Protein AF-A0A1H3DNI8-F1 (afdb_monomer)

Mean predicted aligned error: 7.24 Å

Organism: Thiocapsa roseopersicina (NCBI:txid1058)

Solvent-accessible surface area (backbone atoms only — not comparable to full-atom values): 6438 Å² total; per-residue (Å²): 113,74,70,64,51,64,71,48,41,70,64,71,63,36,50,56,39,47,54,70,52,35,52,58,49,36,53,52,34,41,51,51,11,56,80,66,75,40,41,19,64,27,28,28,52,31,8,49,54,24,22,51,38,8,52,54,35,46,41,41,48,44,75,74,60,31,62,71,52,42,58,53,54,78,69,60,81,82,91,76,77,89,76,79,52,80,66,53,53,51,52,52,52,50,51,54,38,40,49,43,7,49,74,44,43,7,53,50,29,29,51,52,8,48,49,38,26,58,50,16,74,76,58,108

pLDDT: mean 84.09, std 13.93, range [45.09, 97.44]

Sequence (124 aa):
MRAFLNRHSSTMLHPWAGAWVAVPVVVVLTRIGYDRHELSAYAALAGALMAILGVLTLGRPLLRLGYDEWLRQSRIIDGGHVAPTPEEQKAELEERRDAQAIQLSGPLLVILGTLLNGTSGFLS

Secondary structure (DSSP, 8-state):
-HHHHHHHHHHHT-TTHHHHHHHHHHHHHHHHHHHTT-HHHHHHHHHHHHHHHHHHHHTHHHHHH-HHHHHHHTT------SS--HHHHHHHHHHHHHHHIIIIIHHHHHHHHHHHHHHGGG--

Foldseek 3Di:
DVVVCVVCCVQCLQLCNLVVVLVVQLVVLCVVCVVVVNNLVSLLVSLVSLLVSLVVLLCRVCVVQNDVRVVVVVPDDDPDDDDDDPVVVVVVVSVVRNCCSNPPRSVVSNVSSVVSNVCSVVSD

Structure (mmCIF, N/CA/C/O backbone):
data_AF-A0A1H3DNI8-F1
#
_entry.id   AF-A0A1H3DNI8-F1
#
loop_
_atom_site.group_PDB
_atom_site.id
_atom_site.type_symbol
_atom_site.label_atom_id
_atom_site.label_alt_id
_atom_site.label_comp_id
_atom_site.label_asym_id
_atom_site.label_entity_id
_atom_site.label_seq_id
_atom_site.pdbx_PDB_ins_code
_atom_site.Cartn_x
_atom_site.Cartn_y
_atom_site.Cartn_z
_atom_site.occupancy
_atom_site.B_iso_or_equiv
_atom_site.auth_seq_id
_atom_site.auth_comp_id
_atom_site.auth_asym_id
_atom_site.auth_atom_id
_atom_site.pdbx_PDB_model_num
ATOM 1 N N . MET A 1 1 ? -27.084 -3.048 0.893 1.00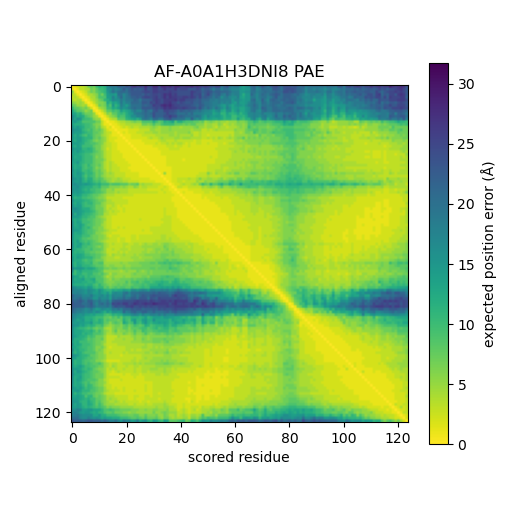 45.53 1 MET A N 1
ATOM 2 C CA . MET A 1 1 ? -25.724 -2.542 0.584 1.00 45.53 1 MET A CA 1
ATOM 3 C C . MET A 1 1 ? -24.697 -2.872 1.677 1.00 45.53 1 MET A C 1
ATOM 5 O O . MET A 1 1 ? -23.695 -3.491 1.351 1.00 45.53 1 MET A O 1
ATOM 9 N N . ARG A 1 2 ? -24.959 -2.599 2.971 1.00 45.12 2 ARG A N 1
ATOM 10 C CA . ARG A 1 2 ? -24.058 -2.975 4.094 1.00 45.12 2 ARG A CA 1
ATOM 11 C C . ARG A 1 2 ? -23.759 -4.485 4.216 1.00 45.12 2 ARG A C 1
ATOM 13 O O . ARG A 1 2 ? -22.631 -4.858 4.504 1.00 45.12 2 ARG A O 1
ATOM 20 N N . ALA A 1 3 ? -24.730 -5.358 3.932 1.00 45.34 3 ALA A N 1
ATOM 21 C CA . ALA A 1 3 ? -24.547 -6.814 4.027 1.00 45.34 3 ALA A CA 1
ATOM 22 C C . ALA A 1 3 ? -23.664 -7.423 2.914 1.00 45.34 3 ALA A C 1
ATOM 24 O O . ALA A 1 3 ? -22.999 -8.428 3.146 1.00 45.34 3 ALA A O 1
ATOM 25 N N . PHE A 1 4 ? -23.620 -6.806 1.726 1.00 45.09 4 PHE A N 1
ATOM 26 C CA . PHE A 1 4 ? -22.771 -7.260 0.614 1.00 45.09 4 PHE A CA 1
ATOM 27 C C . PHE A 1 4 ? -21.298 -6.895 0.856 1.00 45.09 4 PHE A C 1
ATOM 29 O O . PHE A 1 4 ? -20.410 -7.714 0.637 1.00 45.09 4 PHE A O 1
ATOM 36 N N . LEU A 1 5 ? -21.050 -5.710 1.431 1.00 51.81 5 LEU A N 1
ATOM 37 C CA . LEU A 1 5 ? -19.719 -5.301 1.888 1.00 51.81 5 LEU A CA 1
ATOM 38 C C . LEU A 1 5 ? -19.179 -6.237 2.979 1.00 51.81 5 LEU A C 1
ATOM 40 O O . LEU A 1 5 ? -18.004 -6.574 2.955 1.00 51.81 5 LEU A O 1
ATOM 44 N N . ASN A 1 6 ? -20.031 -6.733 3.881 1.00 49.19 6 ASN A N 1
ATOM 45 C CA . ASN A 1 6 ? -19.583 -7.514 5.038 1.00 49.19 6 ASN A CA 1
ATOM 46 C C . ASN A 1 6 ? -19.055 -8.924 4.703 1.00 49.19 6 ASN A C 1
ATOM 48 O O . ASN A 1 6 ? -18.281 -9.489 5.471 1.00 49.19 6 ASN A O 1
ATOM 52 N N . ARG A 1 7 ? -19.460 -9.515 3.569 1.00 46.69 7 ARG A N 1
ATOM 53 C CA . ARG A 1 7 ? -19.007 -10.862 3.167 1.00 46.69 7 ARG A CA 1
ATOM 54 C C . ARG A 1 7 ? -17.749 -10.832 2.295 1.00 46.69 7 ARG A C 1
ATOM 56 O O . ARG A 1 7 ? -17.007 -11.808 2.280 1.00 46.69 7 ARG A O 1
ATOM 63 N N . HIS A 1 8 ? -17.497 -9.732 1.587 1.00 46.47 8 HIS A N 1
ATOM 64 C CA . HIS A 1 8 ? -16.284 -9.539 0.780 1.00 46.47 8 HIS A CA 1
ATOM 65 C C . HIS A 1 8 ? -15.210 -8.693 1.484 1.00 46.47 8 HIS A C 1
ATOM 67 O O . HIS A 1 8 ? -14.048 -8.758 1.093 1.00 46.47 8 HIS A O 1
ATOM 73 N N . SER A 1 9 ? -15.547 -7.974 2.562 1.00 50.59 9 SER A N 1
ATOM 74 C CA . SER A 1 9 ? -14.577 -7.195 3.344 1.00 50.59 9 SER A CA 1
ATOM 75 C C . SER A 1 9 ? -13.509 -8.069 4.000 1.00 50.59 9 SER A C 1
ATOM 77 O O . SER A 1 9 ? -12.346 -7.690 4.014 1.00 50.59 9 SER A O 1
ATOM 79 N N . SER A 1 10 ? -13.867 -9.261 4.488 1.00 53.47 10 SER A N 1
ATOM 80 C CA . SER A 1 10 ? -12.931 -10.110 5.242 1.00 53.47 10 SER A CA 1
ATOM 81 C C . SER A 1 10 ? -11.736 -10.627 4.427 1.00 53.47 10 SER A C 1
ATOM 83 O O . SER A 1 10 ? -10.675 -10.866 5.000 1.00 53.47 10 SER A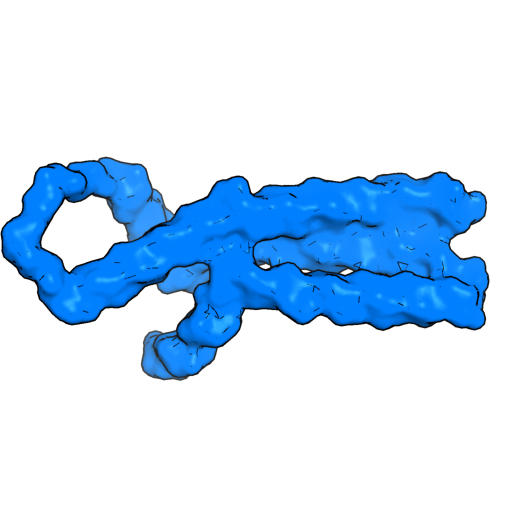 O 1
ATOM 85 N N . THR A 1 11 ? -11.875 -10.768 3.104 1.00 53.34 11 THR A N 1
ATOM 86 C CA . THR A 1 11 ? -10.793 -11.211 2.206 1.00 53.34 11 THR A CA 1
ATOM 87 C C . THR A 1 11 ? -10.196 -10.071 1.381 1.00 53.34 11 THR A C 1
ATOM 89 O O . THR A 1 11 ? -8.987 -10.070 1.159 1.00 53.34 11 THR A O 1
ATOM 92 N N . MET A 1 12 ? -10.993 -9.075 0.966 1.00 52.88 12 MET A N 1
ATOM 93 C CA . MET A 1 12 ? -10.488 -7.903 0.231 1.00 52.88 12 MET A CA 1
ATOM 94 C C . MET A 1 12 ? -9.745 -6.906 1.129 1.00 52.88 12 MET A C 1
ATOM 96 O O . MET A 1 12 ? -8.900 -6.160 0.645 1.00 52.88 12 MET A O 1
ATOM 100 N N . LEU A 1 13 ? -10.011 -6.921 2.436 1.00 63.69 13 LEU A N 1
ATOM 101 C CA . LEU A 1 13 ? -9.328 -6.106 3.436 1.00 63.69 13 LEU A CA 1
ATOM 102 C C . LEU A 1 13 ? -8.445 -7.008 4.305 1.00 63.69 13 LEU A C 1
ATOM 104 O O . LEU A 1 13 ? -8.536 -7.003 5.524 1.00 63.69 13 LEU A O 1
ATOM 108 N N . HIS A 1 14 ? -7.595 -7.848 3.720 1.00 78.50 14 HIS A N 1
ATOM 109 C CA . HIS A 1 14 ? -6.454 -8.385 4.467 1.00 78.50 14 HIS A CA 1
ATOM 110 C C . HIS A 1 14 ? -5.300 -7.379 4.351 1.00 78.50 14 HIS A C 1
ATOM 112 O O . HIS A 1 14 ? -5.119 -6.825 3.266 1.00 78.50 14 HIS A O 1
ATOM 118 N N . PRO A 1 15 ? -4.491 -7.111 5.400 1.00 79.19 15 PRO A N 1
ATOM 119 C CA . PRO A 1 15 ? -3.442 -6.088 5.300 1.00 79.19 15 PRO A CA 1
ATOM 120 C C . PRO A 1 15 ? -2.416 -6.413 4.209 1.00 79.19 15 PRO A C 1
ATOM 122 O O . PRO A 1 15 ? -1.789 -5.517 3.658 1.00 79.19 15 PRO A O 1
ATOM 125 N N . TRP A 1 16 ? -2.303 -7.689 3.842 1.00 83.56 16 TRP A N 1
ATOM 126 C CA . TRP A 1 16 ? -1.417 -8.179 2.788 1.00 83.56 16 TRP A CA 1
ATOM 127 C C . TRP A 1 16 ? -2.099 -8.427 1.439 1.00 83.56 16 TRP A C 1
ATOM 129 O O . TRP A 1 16 ? -1.422 -8.843 0.502 1.00 83.56 16 TRP A O 1
ATOM 139 N N . ALA A 1 17 ? -3.403 -8.161 1.300 1.00 85.12 17 ALA A N 1
ATOM 140 C CA . ALA A 1 17 ? -4.113 -8.386 0.039 1.00 85.12 17 ALA A CA 1
ATOM 141 C C . ALA A 1 17 ? -3.478 -7.601 -1.122 1.00 85.12 17 ALA A C 1
ATOM 143 O O . ALA A 1 17 ? -3.284 -8.150 -2.204 1.00 85.12 17 ALA A O 1
ATOM 144 N N . GLY A 1 18 ? -3.061 -6.353 -0.870 1.00 82.31 18 GLY A N 1
ATOM 145 C CA . GLY A 1 18 ? -2.341 -5.540 -1.851 1.00 82.31 18 GLY A CA 1
ATOM 146 C C . GLY A 1 18 ? -1.036 -6.187 -2.322 1.00 82.31 18 GLY A C 1
ATOM 147 O O . GLY A 1 18 ? -0.750 -6.177 -3.514 1.00 82.31 18 GLY A O 1
ATOM 148 N N . ALA A 1 19 ? -0.282 -6.829 -1.424 1.00 85.38 19 ALA A N 1
ATOM 149 C CA . ALA A 1 19 ? 0.957 -7.526 -1.773 1.00 85.38 19 ALA A CA 1
ATOM 150 C C . ALA A 1 19 ? 0.700 -8.805 -2.584 1.00 85.38 19 ALA A C 1
ATOM 152 O O . ALA A 1 19 ? 1.408 -9.068 -3.555 1.00 85.38 19 ALA A O 1
ATOM 153 N N . TRP A 1 20 ? -0.340 -9.567 -2.232 1.00 88.62 20 TRP A N 1
ATOM 154 C CA . TRP A 1 20 ? -0.736 -10.767 -2.977 1.00 88.62 20 TRP A CA 1
ATOM 155 C C . TRP A 1 20 ? -1.162 -10.466 -4.413 1.00 88.62 20 TRP A C 1
ATOM 157 O O . TRP A 1 20 ? -0.987 -11.319 -5.274 1.00 88.62 20 TRP A O 1
ATOM 167 N N . VAL A 1 21 ? -1.687 -9.267 -4.681 1.00 88.06 21 VAL A N 1
ATOM 168 C CA . VAL A 1 21 ? -2.006 -8.810 -6.042 1.00 88.06 21 VAL A CA 1
ATOM 169 C C . VAL A 1 21 ? -0.784 -8.184 -6.719 1.00 88.06 21 VAL A C 1
ATOM 171 O O . VAL A 1 21 ? -0.505 -8.483 -7.879 1.00 88.06 21 VAL A O 1
ATOM 174 N N . ALA A 1 22 ? -0.027 -7.348 -6.004 1.00 89.50 22 ALA A N 1
ATOM 175 C CA . ALA A 1 22 ? 1.116 -6.628 -6.558 1.00 8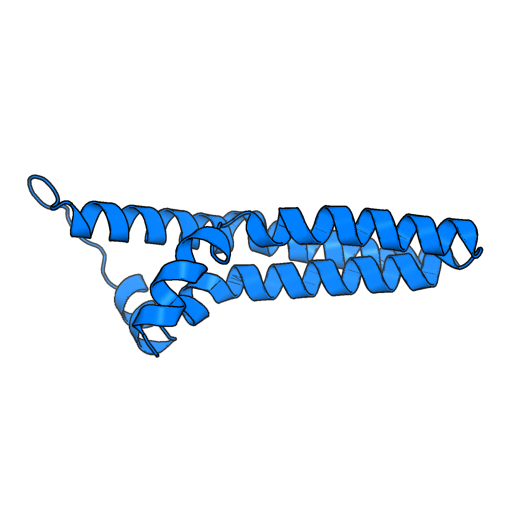9.50 22 ALA A CA 1
ATOM 176 C C . ALA A 1 22 ? 2.216 -7.569 -7.066 1.00 89.50 22 ALA A C 1
ATOM 178 O O . ALA A 1 22 ? 2.730 -7.357 -8.161 1.00 89.50 22 ALA A O 1
ATOM 179 N N . VAL A 1 23 ? 2.561 -8.620 -6.314 1.00 90.62 23 VAL A N 1
ATOM 180 C CA . VAL A 1 23 ? 3.664 -9.523 -6.682 1.00 90.62 23 VAL A CA 1
ATOM 181 C C . VAL A 1 23 ? 3.401 -10.245 -8.015 1.00 90.62 23 VAL A C 1
ATOM 183 O O . VAL A 1 23 ? 4.237 -10.120 -8.911 1.00 90.62 23 VAL A O 1
ATOM 186 N N . PRO A 1 24 ? 2.259 -10.931 -8.227 1.00 93.44 24 PRO A N 1
ATOM 187 C CA . PRO A 1 24 ? 1.938 -11.521 -9.526 1.00 93.44 24 PRO A CA 1
ATOM 188 C C . PRO A 1 24 ? 1.899 -10.498 -10.661 1.00 93.44 24 PRO A C 1
ATOM 190 O O . PRO A 1 24 ? 2.417 -10.779 -11.737 1.00 93.44 24 PRO A O 1
ATOM 193 N N . VAL A 1 25 ? 1.330 -9.308 -10.429 1.00 92.00 25 VAL A N 1
ATOM 194 C CA . VAL A 1 25 ? 1.269 -8.245 -11.447 1.00 92.00 25 VAL A CA 1
ATOM 195 C C . VAL A 1 25 ? 2.673 -7.818 -11.871 1.00 92.00 25 VAL A C 1
ATOM 197 O O . VAL A 1 25 ? 2.956 -7.767 -13.066 1.00 92.00 25 VAL A O 1
ATOM 200 N N . VAL A 1 26 ? 3.573 -7.577 -10.915 1.00 93.19 26 VAL A N 1
ATOM 201 C CA . VAL A 1 26 ? 4.968 -7.215 -11.195 1.00 93.19 26 VAL A CA 1
ATOM 202 C C . VAL A 1 26 ? 5.671 -8.327 -11.972 1.00 93.19 26 VAL A C 1
ATOM 204 O O . VAL A 1 26 ? 6.311 -8.043 -12.983 1.00 93.19 26 VAL A O 1
ATOM 207 N N . VAL A 1 27 ? 5.521 -9.590 -11.563 1.00 94.25 27 VAL A N 1
ATOM 208 C CA . VAL A 1 27 ? 6.133 -10.739 -12.253 1.00 94.25 27 VAL A CA 1
ATOM 209 C C . VAL A 1 27 ? 5.633 -10.853 -13.694 1.00 94.25 27 VAL A C 1
ATOM 211 O O . VAL A 1 27 ? 6.442 -10.966 -14.615 1.00 94.25 27 VAL A O 1
ATOM 214 N N . VAL A 1 28 ? 4.317 -10.778 -13.909 1.00 95.75 28 VAL A N 1
ATOM 215 C CA . VAL A 1 28 ? 3.707 -10.896 -15.241 1.00 95.75 28 VAL A CA 1
ATOM 216 C C . VAL A 1 28 ? 4.136 -9.744 -16.146 1.00 95.75 28 VAL A C 1
ATOM 218 O O . VAL A 1 28 ? 4.565 -9.986 -17.272 1.00 95.75 28 VAL A O 1
ATOM 221 N N . LEU A 1 29 ? 4.078 -8.499 -15.667 1.00 93.12 29 LEU A N 1
ATOM 222 C CA . LEU A 1 29 ? 4.451 -7.335 -16.474 1.00 93.12 29 LEU A CA 1
ATOM 223 C C . LEU A 1 29 ? 5.943 -7.325 -16.804 1.00 93.12 29 LEU A C 1
ATOM 225 O O . LEU A 1 29 ? 6.306 -7.086 -17.952 1.00 93.12 29 LEU A O 1
ATOM 229 N N . THR A 1 30 ? 6.801 -7.658 -15.840 1.00 90.75 30 THR A N 1
ATOM 230 C CA . THR A 1 30 ? 8.251 -7.745 -16.071 1.00 90.75 30 THR A CA 1
ATOM 231 C C . THR A 1 30 ? 8.571 -8.847 -17.080 1.00 90.75 30 THR A C 1
ATOM 233 O O . THR A 1 30 ? 9.407 -8.652 -17.959 1.00 90.75 30 THR A O 1
ATOM 236 N N . ARG A 1 31 ? 7.868 -9.988 -17.013 1.00 93.56 31 ARG A N 1
ATOM 237 C CA . ARG A 1 31 ? 8.028 -11.074 -17.984 1.00 93.56 31 ARG A CA 1
ATOM 238 C C . ARG A 1 31 ? 7.612 -10.654 -19.394 1.00 93.56 31 ARG A C 1
ATOM 240 O O . ARG A 1 31 ? 8.357 -10.909 -20.333 1.00 93.56 31 ARG A O 1
ATOM 247 N N . ILE A 1 32 ? 6.469 -9.981 -19.538 1.00 94.12 32 ILE A N 1
ATOM 248 C CA . ILE A 1 32 ? 6.008 -9.460 -20.835 1.00 94.12 32 ILE A CA 1
ATOM 249 C C . ILE A 1 32 ? 7.001 -8.430 -21.385 1.00 94.12 32 ILE A C 1
ATOM 251 O O . ILE A 1 32 ? 7.348 -8.488 -22.562 1.00 94.12 32 ILE A O 1
ATOM 255 N N . GLY A 1 33 ? 7.484 -7.513 -20.543 1.00 91.69 33 GLY A N 1
ATOM 256 C CA . GLY A 1 33 ? 8.471 -6.509 -20.939 1.00 91.69 33 GLY A CA 1
ATOM 257 C C . GLY A 1 33 ? 9.794 -7.125 -21.385 1.00 91.69 33 GLY A C 1
ATOM 258 O O . GLY A 1 33 ? 10.369 -6.671 -22.371 1.00 91.69 33 GLY A O 1
ATOM 259 N N . TYR A 1 34 ? 10.241 -8.191 -20.716 1.00 92.31 34 TYR A N 1
ATOM 260 C CA . TYR A 1 34 ? 11.410 -8.962 -21.134 1.00 92.31 34 TYR A CA 1
ATOM 261 C C . TYR A 1 34 ? 11.205 -9.602 -22.514 1.00 92.31 34 TYR A C 1
ATOM 263 O O . TYR A 1 34 ? 12.034 -9.415 -23.399 1.00 92.31 34 TYR A O 1
ATOM 271 N N . ASP A 1 35 ? 10.077 -10.289 -22.720 1.00 94.56 35 ASP A N 1
ATOM 272 C CA . ASP A 1 35 ? 9.773 -10.980 -23.981 1.00 94.56 35 ASP A CA 1
ATOM 273 C C . ASP A 1 35 ? 9.573 -10.008 -25.163 1.00 94.56 35 ASP A C 1
ATOM 275 O O . ASP A 1 35 ? 9.755 -10.391 -26.318 1.00 94.56 35 ASP A O 1
ATOM 279 N N . ARG A 1 36 ? 9.214 -8.746 -24.889 1.00 93.00 36 ARG A N 1
ATOM 280 C CA . ARG A 1 36 ? 9.007 -7.689 -25.896 1.00 93.00 36 ARG A CA 1
ATOM 281 C C . ARG A 1 36 ? 10.189 -6.734 -26.068 1.00 93.00 36 ARG A C 1
ATOM 283 O O . ARG A 1 36 ? 10.085 -5.820 -26.875 1.00 93.00 36 ARG A O 1
ATOM 290 N N . HIS A 1 37 ? 11.289 -6.924 -25.335 1.00 90.38 37 HIS A N 1
ATOM 291 C CA . HIS A 1 37 ? 12.414 -5.977 -25.278 1.00 90.38 37 HIS A CA 1
ATOM 292 C C . HIS A 1 37 ? 12.018 -4.541 -24.861 1.00 90.38 37 HIS A C 1
ATOM 294 O O . HIS A 1 37 ? 12.707 -3.579 -25.179 1.00 90.38 37 HIS A O 1
ATOM 300 N N . GLU A 1 38 ? 10.935 -4.393 -24.095 1.00 92.44 38 GLU A N 1
ATOM 301 C CA . GLU A 1 38 ? 10.384 -3.112 -23.618 1.00 92.44 38 GLU A CA 1
ATOM 302 C C . GLU A 1 38 ? 10.420 -3.032 -22.079 1.00 92.44 38 GLU A C 1
ATOM 304 O O . GLU A 1 38 ? 9.542 -2.447 -21.443 1.00 92.44 38 GLU A O 1
ATOM 309 N N . LEU A 1 39 ? 11.422 -3.656 -21.447 1.00 90.69 39 LEU A N 1
ATOM 310 C CA . LEU A 1 39 ? 11.485 -3.846 -19.992 1.00 90.69 39 LEU A CA 1
ATOM 311 C C . LEU A 1 39 ? 11.282 -2.544 -19.203 1.00 90.69 39 LEU A C 1
ATOM 313 O O . LEU A 1 39 ? 10.576 -2.558 -18.196 1.00 90.69 39 LEU A O 1
ATOM 317 N N . SER A 1 40 ? 11.837 -1.427 -19.684 1.00 92.50 40 SER A N 1
ATOM 318 C CA . SER A 1 40 ? 11.653 -0.100 -19.088 1.00 92.50 40 SER A CA 1
ATOM 319 C C . SER A 1 40 ? 10.166 0.271 -18.951 1.00 92.50 40 SER A C 1
ATOM 321 O O . SER A 1 40 ? 9.686 0.509 -17.843 1.00 92.50 40 SER A O 1
ATOM 323 N N . ALA A 1 41 ? 9.386 0.215 -20.035 1.00 92.81 41 ALA A N 1
ATOM 324 C CA . ALA A 1 41 ? 7.978 0.617 -20.016 1.00 92.81 41 ALA A CA 1
ATOM 325 C C . ALA A 1 41 ? 7.124 -0.256 -19.076 1.00 92.81 41 ALA A C 1
ATOM 327 O O . ALA A 1 41 ? 6.291 0.255 -18.321 1.00 92.81 41 ALA A O 1
ATOM 328 N N . TYR A 1 42 ? 7.351 -1.573 -19.071 1.00 93.56 42 TYR A N 1
ATOM 329 C CA . TYR A 1 42 ? 6.590 -2.485 -18.211 1.00 93.56 42 TYR A CA 1
ATOM 330 C C . TYR A 1 42 ? 7.034 -2.430 -16.745 1.00 93.56 42 TYR A C 1
ATOM 332 O O . TYR A 1 42 ? 6.186 -2.573 -15.864 1.00 93.56 42 TYR A O 1
ATOM 340 N N . ALA A 1 43 ? 8.315 -2.171 -16.462 1.00 91.88 43 ALA A N 1
ATOM 341 C CA . ALA A 1 43 ? 8.794 -1.916 -15.104 1.00 91.88 43 ALA A CA 1
ATOM 342 C C . ALA A 1 43 ? 8.183 -0.624 -14.538 1.00 91.88 43 ALA A C 1
ATOM 344 O O . ALA A 1 43 ? 7.712 -0.615 -13.398 1.00 91.88 43 ALA A O 1
ATOM 345 N N . ALA A 1 44 ? 8.090 0.436 -15.352 1.00 94.06 44 ALA A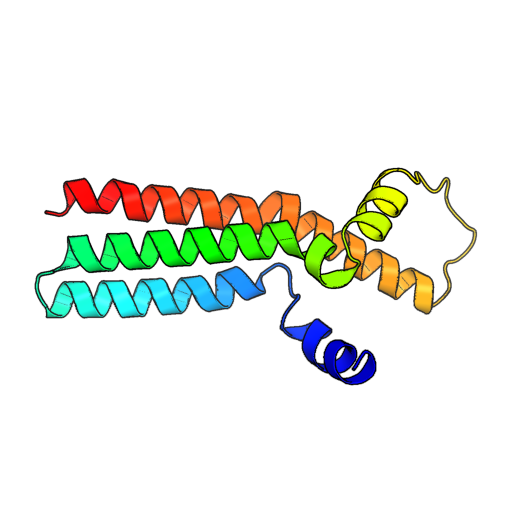 N 1
ATOM 346 C CA . ALA A 1 44 ? 7.421 1.680 -14.976 1.00 94.06 44 ALA A CA 1
ATOM 347 C C . ALA A 1 44 ? 5.953 1.434 -14.595 1.00 94.06 44 ALA A C 1
ATOM 349 O O . ALA A 1 44 ? 5.501 1.846 -13.521 1.00 94.06 44 ALA A O 1
ATOM 350 N N . LEU A 1 45 ? 5.219 0.709 -15.446 1.00 94.50 45 LEU A N 1
ATOM 351 C CA . LEU A 1 45 ? 3.820 0.358 -15.209 1.00 94.50 45 LEU A CA 1
ATOM 352 C C . LEU A 1 45 ? 3.648 -0.507 -13.953 1.00 94.50 45 LEU A C 1
ATOM 354 O O . LEU A 1 45 ? 2.785 -0.222 -13.123 1.00 94.50 45 LEU A O 1
ATOM 358 N N . ALA A 1 46 ? 4.480 -1.537 -13.788 1.00 94.25 46 ALA A N 1
ATOM 359 C CA . ALA A 1 46 ? 4.447 -2.417 -12.626 1.00 94.25 46 ALA A CA 1
ATOM 360 C C . ALA A 1 46 ? 4.686 -1.644 -11.321 1.00 94.25 46 ALA A C 1
ATOM 362 O O . ALA A 1 46 ? 3.937 -1.812 -10.356 1.00 94.25 46 ALA A O 1
ATOM 363 N N . GLY A 1 47 ? 5.677 -0.747 -11.312 1.00 95.00 47 GLY A N 1
ATOM 364 C CA . GLY A 1 47 ? 5.967 0.118 -10.173 1.00 95.00 47 GLY A CA 1
ATOM 365 C C . GLY A 1 47 ? 4.814 1.065 -9.838 1.00 95.00 47 GLY A C 1
ATOM 366 O O . GLY A 1 47 ? 4.412 1.165 -8.679 1.00 95.00 47 GLY A O 1
ATOM 367 N N . ALA A 1 48 ? 4.211 1.696 -10.851 1.00 96.06 48 ALA A N 1
ATOM 368 C CA . ALA A 1 48 ? 3.066 2.585 -10.660 1.00 96.06 48 ALA A CA 1
ATOM 369 C C . ALA A 1 48 ? 1.853 1.847 -10.069 1.00 96.06 48 ALA A C 1
ATOM 371 O O . ALA A 1 48 ? 1.252 2.318 -9.104 1.00 96.06 48 ALA A O 1
ATOM 372 N N . LEU A 1 49 ? 1.519 0.663 -10.596 1.00 95.50 49 LEU A N 1
ATOM 373 C CA . LEU A 1 49 ? 0.418 -0.155 -10.078 1.00 95.50 49 LEU A CA 1
ATOM 374 C C . LEU A 1 49 ? 0.668 -0.597 -8.634 1.00 95.50 49 LEU A C 1
ATOM 376 O O . LEU A 1 49 ? -0.235 -0.522 -7.801 1.00 95.50 49 LEU A O 1
ATOM 380 N N . MET A 1 50 ? 1.896 -1.010 -8.316 1.00 95.50 50 MET A N 1
ATOM 381 C CA . MET A 1 50 ? 2.282 -1.380 -6.956 1.00 95.50 50 MET A CA 1
ATOM 382 C C . MET A 1 50 ? 2.149 -0.198 -5.984 1.00 95.50 50 MET A C 1
ATOM 384 O O . MET A 1 50 ? 1.606 -0.367 -4.891 1.00 95.50 50 MET A O 1
ATOM 388 N N . ALA A 1 51 ? 2.558 1.006 -6.395 1.00 96.31 51 ALA A N 1
ATOM 389 C CA . ALA A 1 51 ? 2.414 2.207 -5.577 1.00 96.31 51 ALA A CA 1
ATOM 390 C C . ALA A 1 51 ? 0.941 2.582 -5.348 1.00 96.31 51 ALA A C 1
ATOM 392 O O . ALA A 1 51 ? 0.552 2.871 -4.215 1.00 96.31 51 ALA A O 1
ATOM 393 N N . ILE A 1 52 ? 0.098 2.501 -6.384 1.00 95.19 52 ILE A N 1
ATOM 394 C CA . ILE A 1 52 ? -1.352 2.726 -6.271 1.00 95.19 52 ILE A CA 1
ATOM 395 C C . ILE A 1 52 ? -1.978 1.734 -5.283 1.00 95.19 52 ILE A C 1
ATOM 397 O O . ILE A 1 52 ? -2.735 2.138 -4.400 1.00 95.19 52 ILE A O 1
ATOM 401 N N . LEU A 1 53 ? -1.632 0.446 -5.379 1.00 93.00 53 LEU A N 1
ATOM 402 C CA . LEU A 1 53 ? -2.097 -0.571 -4.431 1.00 93.00 53 LEU A CA 1
ATOM 403 C C . LEU A 1 53 ? -1.639 -0.270 -2.998 1.00 93.00 53 LEU A C 1
ATOM 405 O O . LEU A 1 53 ? -2.407 -0.471 -2.055 1.00 93.00 53 LEU A O 1
ATOM 409 N N . GLY A 1 54 ? -0.425 0.255 -2.827 1.00 93.75 54 GLY A N 1
ATOM 410 C CA . GLY A 1 54 ? 0.069 0.731 -1.538 1.00 93.75 54 GLY A CA 1
ATOM 411 C C . GLY A 1 54 ? -0.775 1.867 -0.959 1.00 93.75 54 GLY A C 1
ATOM 412 O O . GLY A 1 54 ? -1.197 1.784 0.193 1.00 93.75 54 GLY A O 1
ATOM 413 N N . VAL A 1 55 ? -1.117 2.876 -1.765 1.00 94.31 55 VAL A N 1
ATOM 414 C CA . VAL A 1 55 ? -1.986 3.992 -1.344 1.00 94.31 55 VAL A CA 1
ATOM 415 C C . VAL A 1 55 ? -3.392 3.510 -0.981 1.00 94.31 55 VAL A C 1
ATOM 417 O O . VAL A 1 55 ? -3.941 3.919 0.041 1.00 94.31 55 VAL A O 1
ATOM 420 N N . LEU A 1 56 ? -3.972 2.597 -1.763 1.00 91.94 56 LEU A N 1
ATOM 421 C CA . LEU A 1 56 ? -5.273 2.003 -1.436 1.00 91.94 56 LEU A CA 1
ATOM 422 C C . LEU A 1 56 ? -5.223 1.195 -0.131 1.00 91.94 56 LEU A C 1
ATOM 424 O O . LEU A 1 56 ? -6.172 1.226 0.651 1.00 91.94 56 LEU A O 1
ATOM 428 N N . THR A 1 57 ? -4.100 0.522 0.134 1.00 91.38 57 THR A N 1
ATOM 429 C CA . THR A 1 57 ? -3.870 -0.216 1.384 1.00 91.38 57 THR A CA 1
ATOM 430 C C . THR A 1 57 ? -3.761 0.733 2.581 1.00 91.38 57 THR A C 1
ATOM 432 O O . THR A 1 57 ? -4.367 0.466 3.616 1.00 91.38 57 THR A O 1
ATOM 435 N N . LEU A 1 58 ? -3.077 1.874 2.434 1.00 92.25 58 LEU A N 1
ATOM 436 C CA . LEU A 1 58 ? -3.051 2.941 3.447 1.00 92.25 58 LEU A CA 1
ATOM 437 C C . LEU A 1 58 ? -4.451 3.499 3.729 1.00 92.25 58 LEU A C 1
ATOM 439 O O . LEU A 1 58 ? -4.799 3.765 4.876 1.00 92.25 58 LEU A O 1
ATOM 443 N N . GLY A 1 59 ? -5.267 3.645 2.684 1.00 90.31 59 GLY A N 1
ATOM 444 C CA . GLY A 1 59 ? -6.647 4.116 2.777 1.00 90.31 59 GLY A CA 1
ATOM 445 C C . GLY A 1 59 ? -7.626 3.104 3.377 1.00 90.31 59 GLY A C 1
ATOM 446 O O . GLY A 1 59 ? -8.799 3.428 3.546 1.00 90.31 59 GLY A O 1
ATOM 447 N N . ARG A 1 60 ? -7.191 1.889 3.721 1.00 88.31 60 ARG A N 1
ATOM 448 C CA . ARG A 1 60 ? -8.066 0.821 4.216 1.00 88.31 60 ARG A CA 1
ATOM 449 C C . ARG A 1 60 ? -9.026 1.241 5.346 1.00 88.31 60 ARG A C 1
ATOM 451 O O . ARG A 1 60 ? -10.221 0.991 5.180 1.00 88.31 60 ARG A O 1
ATOM 458 N N . PRO A 1 61 ? -8.594 1.855 6.465 1.00 88.19 61 PRO A N 1
ATOM 459 C CA . PRO A 1 61 ? -9.530 2.227 7.526 1.00 88.19 61 PRO A CA 1
ATOM 460 C C . PRO A 1 61 ? -10.541 3.282 7.070 1.00 88.19 61 PRO A C 1
ATOM 462 O O . PRO A 1 61 ? -11.709 3.206 7.446 1.00 88.19 61 PRO A O 1
ATOM 465 N N . LEU A 1 62 ? -10.134 4.205 6.191 1.00 89.38 62 LEU A N 1
ATOM 466 C CA . LEU A 1 62 ? -11.038 5.183 5.578 1.00 89.38 62 LEU A CA 1
ATOM 467 C C . LEU A 1 62 ? -12.100 4.497 4.713 1.00 89.38 62 LEU A C 1
ATOM 469 O O . LEU A 1 62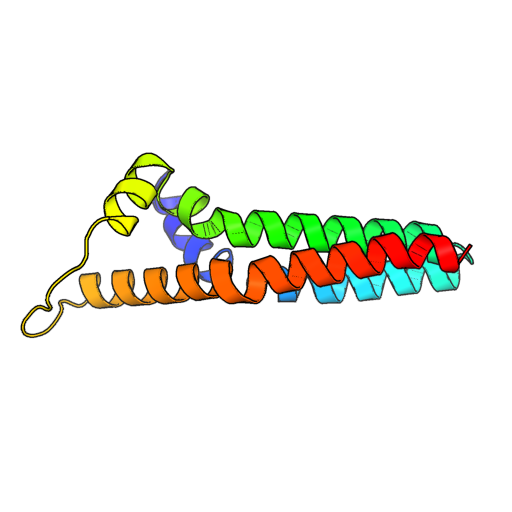 ? -13.269 4.862 4.775 1.00 89.38 62 LEU A O 1
ATOM 473 N N . LEU A 1 63 ? -11.714 3.478 3.942 1.00 87.31 63 LEU A N 1
ATOM 474 C CA . LEU A 1 63 ? -12.632 2.700 3.106 1.00 87.31 63 LEU A CA 1
ATOM 475 C C . LEU A 1 63 ? -13.574 1.811 3.934 1.00 87.31 63 LEU A C 1
ATOM 477 O O . LEU A 1 63 ? -14.700 1.550 3.512 1.00 87.31 63 LEU A O 1
ATOM 481 N N . ARG A 1 64 ? -13.123 1.337 5.103 1.00 85.88 64 ARG A N 1
ATOM 482 C CA . ARG A 1 64 ? -13.891 0.446 5.985 1.00 85.88 64 ARG A CA 1
ATOM 483 C C . ARG A 1 64 ? -14.894 1.199 6.857 1.00 85.88 64 ARG A C 1
ATOM 485 O O . ARG A 1 64 ? -16.039 0.770 6.973 1.00 85.88 64 ARG A O 1
ATOM 492 N N . LEU A 1 65 ? -14.451 2.278 7.496 1.00 86.50 65 LEU A N 1
ATOM 493 C CA . LEU A 1 65 ? -15.212 3.008 8.513 1.00 86.50 65 LEU A CA 1
ATOM 494 C C . LEU A 1 65 ? -15.816 4.314 7.985 1.00 86.50 65 LEU A C 1
ATOM 496 O O . LEU A 1 65 ? -16.835 4.770 8.498 1.00 86.50 65 LEU A O 1
ATOM 500 N N . GLY A 1 66 ? -15.207 4.908 6.958 1.00 88.00 66 GLY A N 1
ATOM 501 C CA . GLY A 1 66 ? -15.424 6.303 6.586 1.00 88.00 66 GLY A CA 1
ATOM 502 C C . GLY A 1 66 ? -14.494 7.251 7.352 1.00 88.00 66 GLY A C 1
ATOM 503 O O . GLY A 1 66 ? -13.952 6.909 8.403 1.00 88.00 66 GLY A O 1
ATOM 504 N N . TYR A 1 67 ? -14.306 8.458 6.812 1.00 86.69 67 TYR A N 1
ATOM 505 C CA . TYR A 1 67 ? -13.377 9.453 7.362 1.00 86.69 67 TYR A CA 1
ATOM 506 C C . TYR A 1 67 ? -13.752 9.905 8.780 1.00 86.69 67 TYR A C 1
ATOM 508 O O . TYR A 1 67 ? -12.906 9.868 9.671 1.00 86.69 67 TYR A O 1
ATOM 516 N N . ASP A 1 68 ? -15.016 10.273 9.006 1.00 90.06 68 ASP A N 1
ATOM 517 C CA . ASP A 1 68 ? -15.463 10.818 10.295 1.00 90.06 68 ASP A CA 1
ATOM 518 C C . ASP A 1 68 ? -15.358 9.791 11.429 1.00 90.06 68 ASP A C 1
ATOM 520 O O . ASP A 1 68 ? -14.932 10.111 12.539 1.00 90.06 68 ASP A O 1
ATOM 524 N N . GLU A 1 69 ? -15.708 8.536 11.139 1.00 87.31 69 GLU A N 1
ATOM 525 C CA . GLU A 1 69 ? -15.643 7.441 12.107 1.00 87.31 69 GLU A CA 1
ATOM 526 C C . GLU A 1 69 ? -14.196 7.076 12.438 1.00 87.31 69 GLU A C 1
ATOM 528 O O . GLU A 1 69 ? -13.843 6.954 13.609 1.00 87.31 69 GLU A O 1
ATOM 533 N N . TRP A 1 70 ? -13.339 6.958 11.421 1.00 86.75 70 TRP A N 1
ATOM 534 C CA . TRP A 1 70 ? -11.914 6.714 11.624 1.00 86.75 70 TRP A CA 1
ATOM 535 C C . TRP A 1 70 ? -11.253 7.840 12.435 1.00 86.75 70 TRP A C 1
ATOM 537 O O . TRP A 1 70 ? -10.479 7.578 13.360 1.00 86.75 70 TRP A O 1
ATOM 547 N N . LEU A 1 71 ? -11.597 9.101 12.153 1.00 88.00 71 LEU A N 1
ATOM 548 C CA . LEU A 1 71 ? -11.090 10.245 12.909 1.00 88.00 71 LEU A CA 1
ATOM 549 C C . LEU A 1 71 ? -11.581 10.235 14.362 1.00 88.00 71 LEU A C 1
ATOM 551 O O . LEU A 1 71 ? -10.840 10.620 15.264 1.00 88.00 71 LEU A O 1
ATOM 555 N N . ARG A 1 72 ? -12.817 9.790 14.607 1.00 87.12 72 ARG A N 1
ATOM 556 C CA . ARG A 1 72 ? -13.336 9.626 15.966 1.00 87.12 72 ARG A CA 1
ATOM 557 C C . ARG A 1 72 ? -12.595 8.517 16.712 1.00 87.12 72 ARG A C 1
ATOM 559 O O . ARG A 1 72 ? -12.145 8.757 17.827 1.00 87.12 72 ARG A O 1
ATOM 566 N N . GLN A 1 73 ? -12.438 7.343 16.102 1.00 83.56 73 GLN A N 1
ATOM 567 C CA . GLN A 1 73 ? -11.780 6.188 16.726 1.00 83.56 73 GLN A CA 1
ATOM 568 C C . GLN A 1 73 ? -10.295 6.436 17.003 1.00 83.56 73 GLN A C 1
ATOM 570 O O . GLN A 1 73 ? -9.824 6.127 18.088 1.00 83.56 73 GLN A O 1
ATOM 575 N N . SER A 1 74 ? -9.580 7.098 16.091 1.00 82.12 74 SER A N 1
ATOM 576 C CA . SER A 1 74 ? -8.157 7.438 16.280 1.00 82.12 74 SER A CA 1
ATOM 577 C C . SER A 1 74 ? -7.878 8.405 17.439 1.00 82.12 74 SER A C 1
ATOM 579 O O . SER A 1 74 ? -6.723 8.586 17.819 1.00 82.12 74 SER A O 1
ATOM 581 N N . ARG A 1 75 ? -8.914 9.036 18.008 1.00 83.50 75 ARG A N 1
ATOM 582 C CA . ARG A 1 75 ? -8.808 9.947 19.160 1.00 83.50 75 ARG A CA 1
ATOM 583 C C . ARG A 1 75 ? -9.192 9.303 20.489 1.00 83.50 75 ARG A C 1
ATOM 585 O O . ARG A 1 75 ? -8.973 9.921 21.529 1.00 83.50 75 ARG A O 1
ATOM 592 N N . ILE A 1 76 ? -9.794 8.117 20.473 1.00 80.00 76 ILE A N 1
ATOM 593 C CA . ILE A 1 76 ? -10.229 7.429 21.689 1.00 80.00 76 ILE A CA 1
ATOM 594 C C . ILE A 1 76 ? -9.079 6.532 22.149 1.00 80.00 76 ILE A C 1
ATOM 596 O O . ILE A 1 76 ? -8.698 5.603 21.449 1.00 80.00 76 ILE A O 1
ATOM 600 N N . ILE A 1 77 ? -8.525 6.815 23.328 1.00 70.75 77 ILE A N 1
ATOM 601 C CA . ILE A 1 77 ? -7.595 5.914 24.016 1.00 70.75 77 ILE A CA 1
ATOM 602 C C . ILE A 1 77 ? -8.424 5.175 25.063 1.00 70.75 77 ILE A C 1
ATOM 604 O O . ILE A 1 77 ? -8.797 5.768 26.076 1.00 70.75 77 ILE A O 1
ATOM 608 N N . ASP A 1 78 ? -8.767 3.915 24.795 1.00 68.12 78 ASP A N 1
ATOM 609 C CA . ASP A 1 78 ? -9.509 3.099 25.757 1.00 68.12 78 ASP A CA 1
ATOM 610 C C . A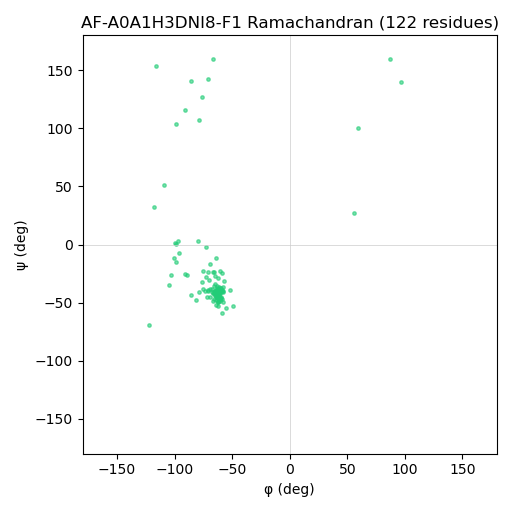SP A 1 78 ? -8.567 2.626 26.880 1.00 68.12 78 ASP A C 1
ATOM 612 O O . ASP A 1 78 ? -7.490 2.081 26.629 1.00 68.12 78 ASP A O 1
ATOM 616 N N . GLY A 1 79 ? -8.960 2.879 28.131 1.00 70.75 79 GLY A N 1
ATOM 617 C CA . GLY A 1 79 ? -8.191 2.575 29.344 1.00 70.75 79 GLY A CA 1
ATOM 618 C C . GLY A 1 79 ? -8.262 1.109 29.784 1.00 70.75 79 GLY A C 1
ATOM 619 O O . GLY A 1 79 ? -7.695 0.758 30.818 1.00 70.75 79 GLY A O 1
ATOM 620 N N . GLY A 1 80 ? -8.940 0.264 29.002 1.00 61.00 80 GLY A N 1
ATOM 621 C CA . GLY A 1 80 ? -9.092 -1.168 29.235 1.00 61.00 80 GLY A CA 1
ATOM 622 C C . GLY A 1 80 ? -10.407 -1.525 29.931 1.00 61.00 80 GLY A C 1
ATOM 623 O O . GLY A 1 80 ? -10.850 -0.852 30.859 1.00 61.00 80 GLY A O 1
ATOM 624 N N . HIS A 1 81 ? -11.013 -2.628 29.488 1.00 62.72 81 HIS A N 1
ATOM 625 C CA . HIS A 1 81 ? -12.232 -3.212 30.052 1.00 62.72 81 HIS A CA 1
ATOM 626 C C . HIS A 1 81 ? -11.966 -4.609 30.637 1.00 62.72 81 HIS A C 1
ATOM 628 O O . HIS A 1 81 ? -11.061 -5.329 30.208 1.00 62.72 81 HIS A O 1
ATOM 634 N N . VAL A 1 82 ? -12.779 -5.016 31.617 1.00 61.06 82 VAL A N 1
ATOM 635 C CA . VAL A 1 82 ? -12.752 -6.371 32.187 1.00 61.06 82 VAL A CA 1
ATOM 636 C C . VAL A 1 82 ? -13.497 -7.320 31.240 1.00 61.06 82 VAL A C 1
ATOM 638 O O . VAL A 1 82 ? -14.719 -7.283 31.173 1.00 61.06 82 VAL A O 1
ATOM 641 N N . ALA A 1 83 ? -12.725 -8.165 30.546 1.00 72.00 83 ALA A N 1
ATOM 642 C CA . ALA A 1 83 ? -13.132 -9.228 29.614 1.00 72.00 83 ALA A CA 1
ATOM 643 C C . ALA A 1 83 ? -13.962 -8.764 28.385 1.00 72.00 83 ALA A C 1
ATOM 645 O O . ALA A 1 83 ? -15.177 -8.603 28.490 1.00 72.00 83 ALA A O 1
ATOM 646 N N . PRO A 1 84 ? -13.336 -8.616 27.199 1.00 74.94 84 PRO A N 1
ATOM 647 C CA . PRO A 1 84 ? -14.013 -8.110 26.008 1.00 74.94 84 PRO A CA 1
ATOM 648 C C . PRO A 1 84 ? -15.027 -9.098 25.425 1.00 74.94 84 PRO A C 1
ATOM 650 O O . PRO A 1 84 ? -14.789 -10.313 25.348 1.00 74.94 84 PRO A O 1
ATOM 653 N N . THR A 1 85 ? -16.145 -8.562 24.942 1.00 83.50 85 THR A N 1
ATOM 654 C CA . THR A 1 85 ? -17.190 -9.324 24.250 1.00 83.50 85 THR A CA 1
ATOM 655 C C . THR A 1 85 ? -16.687 -9.879 22.903 1.00 83.50 85 THR A C 1
ATOM 657 O O . THR A 1 85 ? -15.720 -9.371 22.329 1.00 83.50 85 THR A O 1
ATOM 660 N N . PRO A 1 86 ? -17.327 -10.915 22.324 1.00 83.00 86 PRO A N 1
ATOM 661 C CA . PRO A 1 86 ? -16.922 -11.454 21.019 1.00 83.00 86 PRO A CA 1
ATOM 662 C C . PRO A 1 86 ? -16.962 -10.435 19.867 1.00 83.00 86 PRO A C 1
ATOM 664 O O . PRO A 1 86 ? -16.286 -10.619 18.854 1.00 83.00 86 PRO A O 1
ATOM 667 N N . GLU A 1 87 ? -17.774 -9.385 19.984 1.00 79.25 87 GLU A N 1
ATOM 668 C CA . GLU A 1 87 ? -17.858 -8.309 18.993 1.00 79.25 87 GLU A CA 1
ATOM 669 C C . GLU A 1 87 ? -16.690 -7.328 19.134 1.00 79.25 87 GLU A C 1
ATOM 671 O O . GLU A 1 87 ? -16.069 -6.971 18.131 1.00 79.25 87 GLU A O 1
ATOM 676 N N . GLU A 1 88 ? -16.318 -6.989 20.369 1.00 78.69 88 GLU A N 1
ATOM 677 C CA . GLU A 1 88 ? -15.136 -6.175 20.679 1.00 78.69 8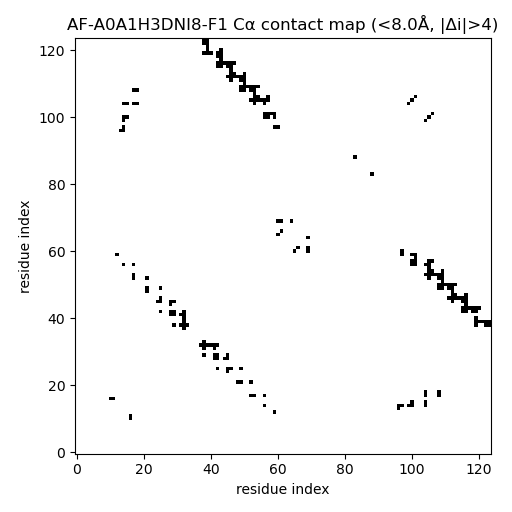8 GLU A CA 1
ATOM 678 C C . GLU A 1 88 ? -13.848 -6.861 20.216 1.00 78.69 88 GLU A C 1
ATOM 680 O O . GLU A 1 88 ? -13.008 -6.228 19.582 1.00 78.69 88 GLU A O 1
ATOM 685 N N . GLN A 1 89 ? -13.733 -8.180 20.401 1.00 82.25 89 GLN A N 1
ATOM 686 C CA . GLN A 1 89 ? -12.583 -8.950 19.909 1.00 82.25 89 GLN A CA 1
ATOM 687 C C . GLN A 1 89 ? -12.424 -8.856 18.383 1.00 82.25 89 GLN A C 1
ATOM 689 O O . GLN A 1 89 ? -11.310 -8.786 17.864 1.00 82.25 89 GLN A O 1
ATOM 694 N N . LYS A 1 90 ? -13.532 -8.840 17.630 1.00 82.81 90 LYS A N 1
ATOM 695 C CA . LYS A 1 90 ? -13.484 -8.669 16.168 1.00 82.81 90 LYS A CA 1
ATOM 696 C C . LYS A 1 90 ? -13.090 -7.249 15.778 1.00 82.81 90 LYS A C 1
ATOM 698 O O . LYS A 1 90 ? -12.340 -7.084 14.818 1.00 82.81 90 LYS A O 1
ATOM 703 N N . ALA A 1 91 ? -13.590 -6.246 16.497 1.00 82.06 91 ALA A N 1
ATOM 704 C CA . ALA A 1 91 ? -13.237 -4.852 16.261 1.00 82.06 91 ALA A CA 1
ATOM 705 C C . ALA A 1 91 ? -11.740 -4.611 16.504 1.00 82.06 91 ALA A C 1
ATOM 707 O O . ALA A 1 91 ? -11.073 -4.042 15.642 1.00 82.06 91 ALA A O 1
ATOM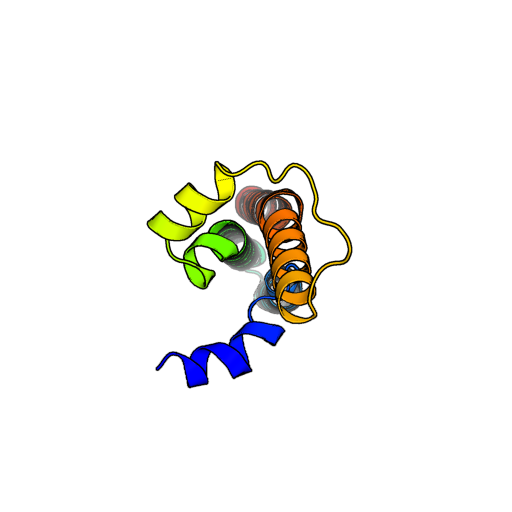 708 N N . GLU A 1 92 ? -11.200 -5.150 17.598 1.00 84.88 92 GLU A N 1
ATOM 709 C CA . GLU A 1 92 ? -9.777 -5.071 17.932 1.00 84.88 92 GLU A CA 1
ATOM 710 C C . GLU A 1 92 ? -8.903 -5.766 16.872 1.00 84.88 92 GLU A C 1
ATOM 712 O O . GLU A 1 92 ? -7.862 -5.251 16.461 1.00 84.88 92 GLU A O 1
ATOM 717 N N . LEU A 1 93 ? -9.332 -6.929 16.365 1.00 85.75 93 LEU A N 1
ATOM 718 C CA . LEU A 1 93 ? -8.628 -7.611 15.276 1.00 85.75 93 LEU A CA 1
ATOM 719 C C . LEU A 1 93 ? -8.591 -6.774 13.991 1.00 85.75 93 LEU A C 1
ATOM 721 O O . LEU A 1 93 ? -7.555 -6.731 13.324 1.00 85.75 93 LEU A O 1
ATOM 725 N N . GLU A 1 94 ? -9.694 -6.122 13.626 1.00 86.69 94 GLU A N 1
ATOM 726 C CA . GLU A 1 94 ? -9.733 -5.236 12.459 1.00 86.69 94 GLU A CA 1
ATOM 727 C C . GLU A 1 94 ? -8.886 -3.978 12.663 1.00 86.69 94 GLU A C 1
ATOM 729 O O . GLU A 1 94 ? -8.173 -3.581 11.746 1.00 86.69 94 GLU A O 1
ATOM 734 N N . GLU A 1 95 ? -8.872 -3.403 13.863 1.00 86.94 95 GLU A N 1
ATOM 735 C CA . GLU A 1 95 ? -8.008 -2.270 14.200 1.00 86.94 95 GLU A CA 1
ATOM 736 C C . GLU A 1 95 ? -6.522 -2.636 14.087 1.00 86.94 95 GLU A C 1
ATOM 738 O O . GLU A 1 95 ? -5.752 -1.933 13.431 1.00 86.94 95 GLU A O 1
ATOM 743 N N . ARG A 1 96 ? -6.117 -3.794 14.624 1.00 87.56 96 ARG A N 1
ATOM 744 C CA . ARG A 1 96 ? -4.747 -4.310 14.470 1.00 87.56 96 ARG A CA 1
ATOM 745 C C . ARG A 1 96 ? -4.377 -4.508 12.999 1.00 87.56 96 ARG A C 1
ATOM 747 O O . ARG A 1 96 ? -3.250 -4.216 12.598 1.00 87.56 96 ARG A O 1
ATOM 754 N N . ARG A 1 97 ? -5.306 -4.999 12.175 1.00 87.88 97 ARG A N 1
ATOM 755 C CA . ARG A 1 97 ? -5.091 -5.173 10.729 1.00 87.88 97 ARG A CA 1
ATOM 756 C C . ARG A 1 97 ? -5.006 -3.839 9.990 1.00 87.88 97 ARG A C 1
ATOM 758 O O . ARG A 1 97 ? -4.190 -3.718 9.079 1.00 87.88 97 ARG A O 1
ATOM 765 N N . ASP A 1 98 ? -5.808 -2.851 10.368 1.00 89.44 98 ASP A N 1
ATOM 766 C CA . ASP A 1 98 ? -5.737 -1.497 9.816 1.00 89.44 98 ASP A CA 1
ATOM 767 C C . ASP A 1 98 ? -4.404 -0.828 10.193 1.00 89.44 98 ASP A C 1
ATOM 769 O O . ASP A 1 98 ? -3.750 -0.233 9.337 1.00 89.44 98 ASP A O 1
ATOM 773 N N . ALA A 1 99 ? -3.936 -1.013 11.431 1.00 89.88 99 ALA A N 1
ATOM 774 C CA . ALA A 1 99 ? -2.625 -0.547 11.875 1.00 89.88 99 ALA A CA 1
ATOM 775 C C . ALA A 1 99 ? -1.486 -1.196 11.072 1.00 89.88 99 ALA A C 1
ATOM 777 O O . ALA A 1 99 ? -0.588 -0.498 10.608 1.00 89.88 99 ALA A O 1
ATOM 778 N N . GLN A 1 100 ? -1.546 -2.510 10.828 1.00 90.44 100 GLN A N 1
ATOM 779 C CA . GLN A 1 100 ? -0.587 -3.199 9.953 1.00 90.44 100 GLN A CA 1
ATOM 780 C C . GLN A 1 100 ? -0.621 -2.666 8.514 1.00 90.44 100 GLN A C 1
ATOM 782 O O . GLN A 1 100 ? 0.431 -2.511 7.892 1.00 90.44 100 GLN A O 1
ATOM 787 N N . ALA A 1 101 ? -1.812 -2.375 7.986 1.00 89.06 101 ALA A N 1
ATOM 788 C CA . ALA A 1 101 ? -1.965 -1.812 6.650 1.00 89.06 101 ALA A CA 1
ATOM 789 C C . ALA A 1 101 ? -1.322 -0.419 6.538 1.00 89.06 101 ALA A C 1
ATOM 791 O O . ALA A 1 101 ? -0.603 -0.152 5.575 1.00 89.06 101 ALA A O 1
ATOM 792 N N . ILE A 1 102 ? -1.527 0.440 7.543 1.00 91.75 102 ILE A N 1
ATOM 793 C CA . ILE A 1 102 ? -0.976 1.801 7.579 1.00 91.75 102 ILE A CA 1
ATOM 794 C C . ILE A 1 102 ? 0.533 1.808 7.830 1.00 91.75 102 ILE A C 1
ATOM 796 O O . ILE A 1 102 ? 1.257 2.563 7.190 1.00 91.75 102 ILE A O 1
ATOM 800 N N . GLN A 1 103 ? 1.010 1.012 8.785 1.00 92.88 103 GLN A N 1
ATOM 801 C CA . GLN A 1 103 ? 2.388 1.121 9.270 1.00 92.88 103 GLN A CA 1
ATOM 802 C C . GLN A 1 103 ? 3.374 0.266 8.477 1.00 92.88 103 GLN A C 1
ATOM 804 O O . GLN A 1 103 ? 4.558 0.590 8.445 1.00 92.88 103 GLN A O 1
ATOM 809 N N . LEU A 1 104 ? 2.910 -0.823 7.856 1.00 92.75 104 LEU A N 1
ATOM 810 C CA . LEU A 1 104 ? 3.797 -1.811 7.250 1.00 92.75 104 LEU A CA 1
ATOM 811 C C . LEU A 1 104 ? 3.520 -2.022 5.763 1.00 92.75 104 LEU A C 1
ATOM 813 O O . LEU A 1 104 ? 4.349 -1.659 4.931 1.00 92.75 104 LEU A O 1
ATOM 817 N N . SER A 1 105 ? 2.383 -2.620 5.405 1.00 91.88 105 SER A N 1
ATOM 818 C CA . SER A 1 105 ? 2.186 -3.086 4.027 1.00 91.88 105 SER A CA 1
ATOM 819 C C . SER A 1 105 ? 1.941 -1.945 3.041 1.00 91.88 105 SER A C 1
ATOM 821 O O . SER A 1 105 ? 2.509 -1.962 1.952 1.00 91.88 105 SER A O 1
ATOM 823 N N . GLY A 1 106 ? 1.166 -0.926 3.419 1.00 92.94 106 GLY A N 1
ATOM 824 C CA . GLY A 1 106 ? 0.927 0.258 2.597 1.00 92.94 106 GLY A CA 1
ATOM 825 C C . GLY A 1 106 ? 2.220 0.998 2.236 1.00 92.94 106 GLY A C 1
ATOM 826 O O . GLY A 1 106 ? 2.535 1.085 1.046 1.00 92.94 106 GLY A O 1
ATOM 827 N N . PRO A 1 107 ? 3.018 1.470 3.216 1.00 96.19 107 PRO A N 1
ATOM 828 C CA . PRO A 1 107 ? 4.271 2.170 2.941 1.00 96.19 107 PRO A CA 1
ATOM 829 C C . PRO A 1 107 ? 5.266 1.315 2.158 1.00 96.19 107 PRO A C 1
ATOM 831 O O . PRO A 1 107 ? 5.885 1.813 1.221 1.00 96.19 107 PRO A O 1
ATOM 834 N N . LEU A 1 108 ? 5.385 0.021 2.484 1.00 95.25 108 LEU A N 1
ATOM 835 C CA . LEU A 1 108 ? 6.273 -0.897 1.771 1.00 95.25 108 LEU A CA 1
ATOM 836 C C . LEU A 1 108 ? 5.926 -0.971 0.277 1.00 95.25 108 LEU A C 1
ATOM 838 O O . LEU A 1 108 ? 6.814 -0.853 -0.565 1.00 95.25 108 LEU A O 1
ATOM 842 N N . LEU A 1 109 ? 4.642 -1.127 -0.059 1.00 95.06 109 LEU A N 1
ATOM 843 C CA . LEU A 1 109 ? 4.178 -1.168 -1.448 1.00 95.06 109 LEU A CA 1
ATOM 844 C C . LEU A 1 109 ? 4.412 0.163 -2.175 1.00 95.06 109 LEU A C 1
ATOM 846 O O . LEU A 1 109 ? 4.857 0.154 -3.321 1.00 95.06 109 LEU A O 1
ATOM 850 N N . VAL A 1 110 ? 4.167 1.298 -1.512 1.00 97.44 110 VAL A N 1
ATOM 851 C CA . VAL A 1 110 ? 4.429 2.629 -2.085 1.00 97.44 110 VAL A CA 1
ATOM 852 C C . VAL A 1 110 ? 5.915 2.820 -2.378 1.00 97.44 110 VAL A C 1
ATOM 854 O O . VAL A 1 110 ? 6.269 3.221 -3.486 1.00 97.44 110 VAL A O 1
ATOM 857 N N . ILE A 1 111 ? 6.788 2.504 -1.419 1.00 97.12 111 ILE A N 1
ATOM 858 C CA . ILE A 1 111 ? 8.239 2.673 -1.556 1.00 97.12 111 ILE A CA 1
ATOM 859 C C . ILE A 1 111 ? 8.772 1.771 -2.669 1.00 97.12 111 ILE A C 1
ATOM 861 O O . ILE A 1 111 ? 9.434 2.256 -3.583 1.00 97.12 111 ILE A O 1
ATOM 865 N N . LEU A 1 112 ? 8.450 0.475 -2.634 1.00 95.94 112 LEU A N 1
ATOM 866 C CA . LEU A 1 112 ? 8.918 -0.474 -3.644 1.00 95.94 112 LEU A CA 1
ATOM 867 C C . LEU A 1 112 ? 8.371 -0.145 -5.034 1.00 95.94 112 LEU A C 1
ATOM 869 O O . LEU A 1 112 ? 9.124 -0.183 -6.003 1.00 95.94 112 LEU A O 1
ATOM 873 N N . GLY A 1 113 ? 7.095 0.235 -5.136 1.00 95.88 113 GLY A N 1
ATOM 874 C CA . GLY A 1 113 ? 6.496 0.659 -6.398 1.00 95.88 113 GLY A CA 1
ATOM 875 C C . GLY A 1 113 ? 7.159 1.913 -6.966 1.00 95.88 113 GLY A C 1
ATOM 876 O O . GLY A 1 113 ? 7.476 1.964 -8.152 1.00 95.88 113 GLY A O 1
ATOM 877 N N . THR A 1 114 ? 7.455 2.894 -6.110 1.00 96.81 114 THR A N 1
ATOM 878 C CA . THR A 1 114 ? 8.160 4.123 -6.506 1.00 96.81 114 THR A CA 1
ATOM 879 C C . THR A 1 114 ? 9.587 3.826 -6.963 1.00 96.81 114 THR A C 1
ATOM 881 O O . THR A 1 114 ? 10.014 4.341 -7.993 1.00 96.81 114 THR A O 1
ATOM 884 N N . LEU A 1 115 ? 10.319 2.963 -6.251 1.00 95.94 115 LEU A N 1
ATOM 885 C CA . LEU A 1 115 ? 11.668 2.543 -6.644 1.00 95.94 115 LEU A CA 1
ATOM 886 C C . LEU A 1 115 ? 11.660 1.769 -7.967 1.00 95.94 115 LEU A C 1
ATOM 888 O O . LEU A 1 115 ? 12.481 2.039 -8.840 1.00 95.94 115 LEU A O 1
ATOM 892 N N . LEU A 1 116 ? 10.719 0.842 -8.153 1.00 93.75 116 LEU A N 1
ATOM 893 C CA . LEU A 1 116 ? 10.574 0.094 -9.402 1.00 93.75 116 LEU A CA 1
ATOM 894 C C . LEU A 1 116 ? 10.222 1.023 -10.574 1.00 93.75 116 LEU A C 1
ATOM 896 O O . LEU A 1 116 ? 10.779 0.901 -11.662 1.00 93.75 116 LEU A O 1
ATOM 900 N N . ASN A 1 117 ? 9.348 2.002 -10.339 1.00 94.06 117 ASN A N 1
ATOM 901 C CA . ASN A 1 117 ? 9.018 2.999 -11.346 1.00 94.06 117 ASN A CA 1
ATOM 902 C C . ASN A 1 117 ? 10.229 3.888 -11.673 1.00 94.06 117 ASN A C 1
ATOM 904 O O . ASN A 1 117 ? 10.564 4.039 -12.840 1.00 94.06 117 ASN A O 1
ATOM 908 N N . GLY A 1 118 ? 10.950 4.402 -10.675 1.00 92.12 118 GLY A N 1
ATOM 909 C CA . GLY A 1 118 ? 12.140 5.228 -10.899 1.00 92.12 118 GLY A CA 1
ATOM 910 C C . GLY A 1 118 ? 13.285 4.476 -11.586 1.00 92.12 118 GLY A C 1
ATOM 911 O O . GLY A 1 118 ? 13.935 5.017 -12.477 1.00 92.12 118 GLY A O 1
ATOM 912 N N . THR A 1 119 ? 13.504 3.205 -11.230 1.00 91.81 119 THR A N 1
ATOM 913 C CA . THR A 1 119 ? 14.544 2.364 -11.854 1.00 91.81 119 THR A CA 1
ATOM 914 C C . THR A 1 119 ? 14.272 2.075 -13.328 1.00 91.81 119 THR A C 1
ATOM 916 O O . THR A 1 119 ? 15.221 1.867 -14.081 1.00 91.81 119 THR A O 1
ATOM 919 N N . SER A 1 120 ? 13.016 2.151 -13.780 1.00 90.44 120 SER A N 1
ATOM 920 C CA . SER A 1 120 ? 12.675 1.985 -15.198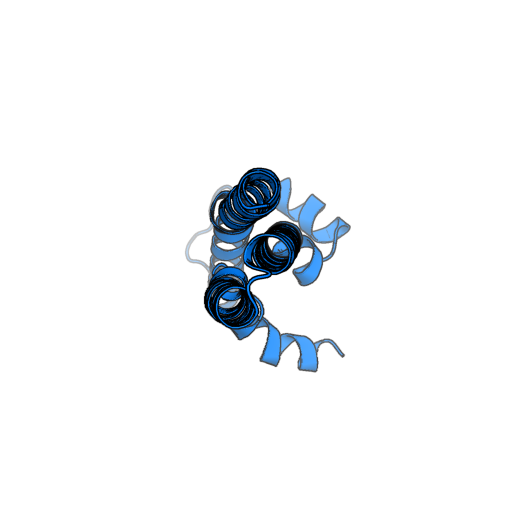 1.00 90.44 120 SER A CA 1
ATOM 921 C C . SER A 1 120 ? 13.397 2.967 -16.127 1.00 90.44 120 SER A C 1
ATOM 923 O O . SER A 1 120 ? 13.741 2.593 -17.248 1.00 90.44 120 SER A O 1
ATOM 925 N N . GLY A 1 121 ? 13.704 4.181 -15.654 1.00 85.69 121 GLY A N 1
ATOM 926 C CA . GLY A 1 121 ? 14.455 5.182 -16.417 1.00 85.69 121 GLY A CA 1
ATOM 927 C C . GLY A 1 121 ? 15.927 4.820 -16.644 1.00 85.69 121 GLY A C 1
ATOM 928 O O . GLY A 1 121 ? 16.558 5.388 -17.524 1.00 85.69 121 GLY A O 1
ATOM 929 N N . PHE A 1 122 ? 16.470 3.863 -15.886 1.00 87.31 122 PHE A N 1
ATOM 930 C CA . PHE A 1 122 ? 17.832 3.342 -16.062 1.00 87.31 122 PHE A CA 1
ATOM 931 C C . PHE A 1 122 ? 17.875 2.058 -16.905 1.00 87.31 122 PHE A C 1
ATOM 933 O O . PHE A 1 122 ? 18.957 1.572 -17.219 1.00 87.31 122 PHE A O 1
ATOM 940 N N . LEU A 1 123 ? 16.710 1.490 -17.236 1.00 79.56 123 LEU A N 1
ATOM 941 C CA . LEU A 1 123 ? 16.564 0.273 -18.042 1.00 79.56 123 LEU A CA 1
ATOM 942 C C . LEU A 1 123 ? 16.276 0.573 -19.526 1.00 79.56 123 LEU A C 1
ATOM 944 O O . LEU A 1 123 ? 16.000 -0.370 -20.269 1.00 79.56 123 LEU A O 1
ATOM 948 N N . SER A 1 124 ? 16.257 1.852 -19.930 1.00 64.62 124 SER A N 1
ATOM 949 C CA . SER A 1 124 ? 16.033 2.284 -21.319 1.00 64.62 124 SER A CA 1
ATOM 950 C C . SER A 1 124 ? 17.275 2.142 -22.185 1.00 64.62 124 SER A C 1
ATOM 952 O O . SER A 1 124 ? 18.350 2.550 -21.688 1.00 64.62 124 SER A O 1
#

Radius of gyration: 18.25 Å; Cα contacts (8 Å, |Δi|>4): 123; chains: 1; bounding box: 44×22×58 Å